Protein AF-A0A7C3PTC9-F1 (afdb_monomer)

Foldseek 3Di:
DDPPVQVVLLVLLQPDDPVLLVLLVVLLVVPDDPPPCLLVVVSVVSNPDPDDDPPVSCVVQPDVRCVVSVVVNVVSSVVSVVVD

Radius of gyration: 12.31 Å; Cα contacts (8 Å, |Δi|>4): 41; chains: 1; bounding box: 23×35×25 Å

Mean predicted aligned error: 5.63 Å

pLDDT: mean 82.23, std 13.0, range [33.41, 94.19]

Structure (mmCIF, N/CA/C/O backbone):
data_AF-A0A7C3PTC9-F1
#
_entry.id   AF-A0A7C3PTC9-F1
#
loop_
_atom_site.group_PDB
_atom_site.id
_atom_site.type_symbol
_atom_site.label_atom_id
_atom_site.label_alt_id
_atom_site.label_comp_id
_atom_site.label_asym_id
_atom_site.label_entity_id
_atom_site.label_seq_id
_atom_site.pdbx_PDB_ins_code
_atom_site.Cartn_x
_atom_site.Cartn_y
_atom_site.Cartn_z
_atom_site.occupancy
_atom_site.B_iso_or_equiv
_atom_site.auth_seq_id
_atom_site.auth_comp_id
_atom_site.auth_asym_id
_atom_site.auth_atom_id
_atom_site.pdbx_PDB_model_num
ATOM 1 N N . MET A 1 1 ? -3.774 -23.871 6.110 1.00 33.41 1 MET A N 1
ATOM 2 C CA . MET A 1 1 ? -2.671 -23.781 7.087 1.00 33.41 1 MET A CA 1
ATOM 3 C C . MET A 1 1 ? -1.879 -22.503 6.844 1.00 33.41 1 MET A C 1
ATOM 5 O O . MET A 1 1 ? -1.327 -22.330 5.773 1.00 33.41 1 MET A O 1
ATOM 9 N N . SER A 1 2 ? -1.940 -21.594 7.822 1.00 42.84 2 SER A N 1
ATOM 10 C CA . SER A 1 2 ? -1.020 -20.488 8.134 1.00 42.84 2 SER A CA 1
ATOM 11 C C . SER A 1 2 ? -0.258 -19.791 6.989 1.00 42.84 2 SER A C 1
ATOM 13 O O . SER A 1 2 ? 0.967 -19.735 7.005 1.00 42.84 2 SER A O 1
ATOM 15 N N . ASN A 1 3 ? -0.958 -19.118 6.070 1.00 51.59 3 ASN A N 1
ATOM 16 C CA . ASN A 1 3 ? -0.330 -18.099 5.211 1.00 51.59 3 ASN A CA 1
ATOM 17 C C . ASN A 1 3 ? -0.140 -16.765 5.981 1.00 51.59 3 ASN A C 1
ATOM 19 O O . ASN 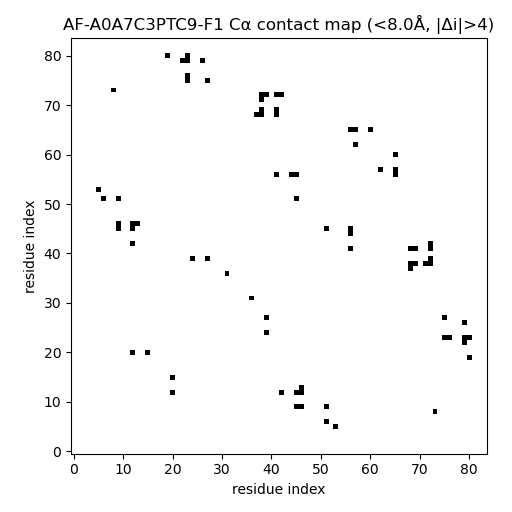A 1 3 ? -0.423 -15.686 5.465 1.00 51.59 3 ASN A O 1
ATOM 23 N N . LYS A 1 4 ? 0.272 -16.840 7.261 1.00 53.78 4 LYS A N 1
ATOM 24 C CA . LYS A 1 4 ? 0.299 -15.708 8.211 1.00 53.78 4 LYS A CA 1
ATOM 25 C C . LYS A 1 4 ? 1.127 -14.535 7.686 1.00 53.78 4 LYS A C 1
ATOM 27 O O . LYS A 1 4 ? 0.696 -13.402 7.821 1.00 53.78 4 LYS A O 1
ATOM 32 N N . ALA A 1 5 ? 2.266 -14.808 7.046 1.00 53.62 5 ALA A N 1
ATOM 33 C CA . ALA A 1 5 ? 3.130 -13.772 6.475 1.00 53.62 5 ALA A CA 1
ATOM 34 C C . ALA A 1 5 ? 2.470 -13.023 5.303 1.00 53.62 5 ALA A C 1
ATOM 36 O O . ALA A 1 5 ? 2.674 -11.824 5.126 1.00 53.62 5 ALA A O 1
ATOM 37 N N . SER A 1 6 ? 1.652 -13.719 4.517 1.00 60.44 6 SER A N 1
ATOM 38 C CA . SER A 1 6 ? 0.949 -13.145 3.372 1.00 60.44 6 SER A CA 1
ATOM 39 C C . SER A 1 6 ? -0.231 -12.275 3.784 1.00 60.44 6 SER A C 1
ATOM 41 O O . SER A 1 6 ? -0.465 -11.231 3.179 1.00 60.44 6 SER A O 1
ATOM 43 N N . ASP A 1 7 ? -0.903 -12.670 4.861 1.00 75.56 7 ASP A N 1
ATOM 44 C CA . ASP A 1 7 ? -1.971 -11.902 5.490 1.00 75.56 7 ASP A CA 1
ATOM 45 C C . ASP A 1 7 ? -1.434 -10.644 6.203 1.00 75.56 7 ASP A C 1
ATOM 47 O O . ASP A 1 7 ? -2.097 -9.611 6.225 1.00 75.56 7 ASP A O 1
ATOM 51 N N . SER A 1 8 ? -0.193 -10.665 6.709 1.00 83.38 8 SER A N 1
ATOM 52 C CA . SER A 1 8 ? 0.425 -9.500 7.361 1.00 83.38 8 SER A CA 1
ATOM 53 C C . SER A 1 8 ? 0.470 -8.256 6.469 1.00 83.38 8 SER A C 1
ATOM 55 O O . SER A 1 8 ? 0.138 -7.169 6.934 1.00 83.38 8 SER A O 1
ATOM 57 N N . LEU A 1 9 ? 0.845 -8.396 5.190 1.00 87.19 9 LEU A N 1
ATOM 58 C CA . LEU A 1 9 ? 0.887 -7.259 4.261 1.00 87.19 9 LEU A CA 1
ATOM 59 C C . LEU A 1 9 ? -0.519 -6.723 3.963 1.00 87.19 9 LEU A C 1
ATOM 61 O O . LEU A 1 9 ? -0.713 -5.511 3.901 1.00 87.19 9 LEU A O 1
ATOM 65 N N . PHE A 1 10 ? -1.498 -7.615 3.796 1.00 91.00 10 PHE A N 1
ATOM 66 C CA . PHE A 1 10 ? -2.891 -7.215 3.618 1.00 91.00 10 PHE A CA 1
ATOM 67 C C . PHE A 1 10 ? -3.390 -6.443 4.839 1.00 91.00 10 PHE A C 1
ATOM 69 O O . PHE A 1 10 ? -3.825 -5.304 4.697 1.00 91.00 10 PHE A O 1
ATOM 76 N N . ARG A 1 11 ? -3.241 -7.005 6.043 1.00 90.06 11 ARG A N 1
ATOM 77 C CA . ARG A 1 11 ? -3.633 -6.352 7.300 1.00 90.06 11 ARG A CA 1
ATOM 78 C C . ARG A 1 11 ? -2.966 -4.994 7.479 1.00 90.06 11 ARG A C 1
ATOM 80 O O . ARG A 1 11 ? -3.660 -4.044 7.821 1.00 90.06 11 ARG A O 1
ATOM 87 N N . LEU A 1 12 ? -1.667 -4.896 7.185 1.00 91.44 12 LEU A N 1
ATOM 88 C CA . LEU A 1 12 ? -0.927 -3.635 7.216 1.00 91.44 12 LEU A CA 1
ATOM 89 C C . LEU A 1 12 ? -1.559 -2.603 6.277 1.00 91.44 12 LEU A C 1
ATOM 91 O O . LEU A 1 12 ? -1.898 -1.509 6.704 1.00 91.44 12 LEU A O 1
ATOM 95 N N . ILE A 1 13 ? -1.786 -2.953 5.008 1.00 92.12 13 ILE A N 1
ATOM 96 C CA . ILE A 1 13 ? -2.397 -2.033 4.036 1.00 92.12 13 ILE A CA 1
ATOM 97 C C . ILE A 1 13 ? -3.815 -1.626 4.468 1.00 92.12 13 ILE A C 1
ATOM 99 O O . ILE A 1 13 ? -4.207 -0.471 4.286 1.00 92.12 13 ILE A O 1
ATOM 103 N N . LYS A 1 14 ? -4.592 -2.540 5.062 1.00 93.38 14 LYS A N 1
ATOM 104 C CA . LYS A 1 14 ? -5.942 -2.238 5.562 1.00 93.38 14 LYS A CA 1
ATOM 105 C C . LYS A 1 14 ? -5.935 -1.378 6.828 1.00 93.38 14 LYS A C 1
ATOM 107 O O . LYS A 1 14 ? -6.893 -0.631 7.003 1.00 93.38 14 LYS A O 1
ATOM 112 N N . SER A 1 15 ? -4.892 -1.437 7.660 1.00 92.81 15 SER A N 1
ATOM 113 C CA . SER A 1 15 ? -4.764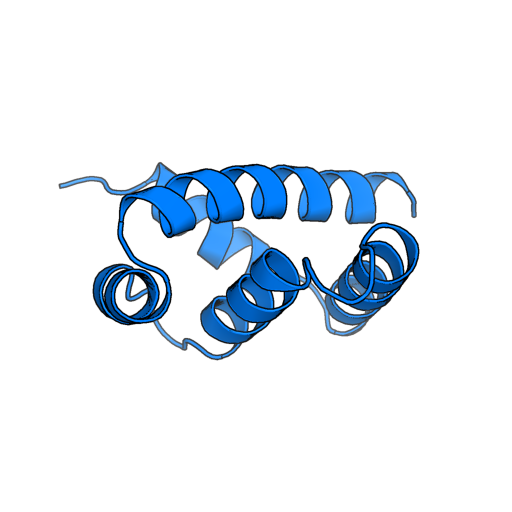 -0.583 8.849 1.00 92.81 15 SER A CA 1
ATOM 114 C C . SER A 1 15 ? -4.312 0.843 8.533 1.00 92.81 15 SER A C 1
ATOM 116 O O . SER A 1 15 ? -4.498 1.720 9.370 1.00 92.81 15 SER A O 1
ATOM 118 N N . LEU A 1 16 ? -3.758 1.096 7.340 1.00 93.88 16 LEU A N 1
ATOM 119 C CA . LEU A 1 16 ? -3.369 2.444 6.920 1.00 93.88 16 LEU A CA 1
ATOM 120 C C . LEU A 1 16 ? -4.584 3.378 6.810 1.00 93.88 16 LEU A C 1
ATOM 122 O O . LEU A 1 16 ? -5.606 3.062 6.188 1.00 93.88 16 LEU A O 1
ATOM 126 N N . THR A 1 17 ? -4.425 4.591 7.317 1.00 94.19 17 THR A N 1
ATOM 127 C CA . THR A 1 17 ? -5.336 5.714 7.114 1.00 94.19 17 THR A CA 1
ATOM 128 C C . THR A 1 17 ? -5.317 6.195 5.663 1.00 94.19 17 THR A C 1
ATOM 130 O O . THR A 1 17 ? -4.394 5.944 4.883 1.00 94.19 17 THR A O 1
ATOM 133 N N . LYS A 1 18 ? -6.335 6.971 5.274 1.00 92.38 18 LYS A N 1
ATOM 134 C CA . LYS A 1 18 ? -6.405 7.580 3.934 1.00 92.38 18 LYS A CA 1
ATOM 135 C C . LYS A 1 18 ? -5.173 8.443 3.615 1.00 92.38 18 LYS A C 1
ATOM 137 O O . LYS A 1 18 ? -4.757 8.497 2.457 1.00 92.38 18 LYS A O 1
ATOM 142 N N . VAL A 1 19 ? -4.604 9.104 4.626 1.00 93.00 19 VAL A N 1
ATOM 143 C CA . VAL A 1 19 ? -3.422 9.966 4.484 1.00 93.00 19 VAL A CA 1
ATOM 144 C C . VAL A 1 19 ? -2.174 9.123 4.241 1.00 93.00 19 VAL A C 1
ATOM 146 O O . VAL A 1 19 ? -1.487 9.356 3.250 1.00 93.00 19 VAL A O 1
ATOM 149 N N . GLU A 1 20 ? -1.937 8.087 5.047 1.00 93.06 20 GLU A N 1
ATOM 150 C CA . GLU A 1 20 ? -0.783 7.189 4.881 1.00 93.06 20 GLU A CA 1
ATOM 151 C C . GLU A 1 20 ? -0.805 6.481 3.522 1.00 93.06 20 GLU A C 1
ATOM 153 O O . GLU A 1 20 ? 0.207 6.433 2.824 1.00 93.06 20 GLU A O 1
ATOM 158 N N . LYS A 1 21 ? -1.979 6.029 3.059 1.00 92.75 21 LYS A N 1
ATOM 159 C CA . LYS A 1 21 ? -2.124 5.439 1.715 1.00 92.75 21 LYS A CA 1
ATOM 160 C C . LYS A 1 21 ? -1.769 6.426 0.604 1.00 92.75 21 LYS A C 1
ATOM 162 O O . LYS A 1 21 ? -1.187 6.040 -0.411 1.00 92.75 21 LYS A O 1
ATOM 167 N N . ARG A 1 22 ? -2.136 7.702 0.760 1.00 91.19 22 ARG A N 1
ATOM 168 C CA . ARG A 1 22 ? -1.774 8.757 -0.196 1.00 91.19 22 ARG A CA 1
ATOM 169 C C . ARG A 1 22 ? -0.272 9.039 -0.153 1.00 91.19 22 ARG A C 1
ATOM 171 O O . ARG A 1 22 ? 0.332 9.156 -1.217 1.00 91.19 22 ARG A O 1
ATOM 178 N N . ASN A 1 23 ? 0.319 9.106 1.038 1.00 89.56 23 ASN A N 1
ATOM 179 C CA . ASN A 1 23 ? 1.755 9.317 1.220 1.00 89.56 23 ASN A CA 1
ATOM 180 C C . ASN A 1 23 ? 2.566 8.184 0.597 1.00 89.56 23 ASN A C 1
ATOM 182 O O . ASN A 1 23 ? 3.488 8.464 -0.163 1.00 89.56 23 ASN A O 1
ATOM 186 N N . PHE A 1 24 ? 2.157 6.928 0.792 1.00 90.31 24 PHE A N 1
ATOM 187 C CA . PHE A 1 24 ? 2.762 5.784 0.116 1.00 90.31 24 PHE A CA 1
ATOM 188 C C . PHE A 1 24 ? 2.724 5.928 -1.413 1.00 90.31 24 PHE A C 1
ATOM 190 O O . PHE A 1 24 ? 3.740 5.739 -2.075 1.00 90.31 24 PHE A O 1
ATOM 197 N N . LYS A 1 25 ? 1.582 6.311 -2.001 1.00 88.00 25 LYS A N 1
ATOM 198 C CA . LYS A 1 25 ? 1.473 6.502 -3.462 1.00 88.00 25 LYS A CA 1
ATOM 199 C C . LYS A 1 25 ? 2.386 7.619 -3.972 1.00 88.00 25 LYS A C 1
ATOM 201 O O . LYS A 1 25 ? 2.998 7.466 -5.026 1.00 88.00 25 LYS A O 1
ATOM 206 N N . LEU A 1 26 ? 2.503 8.716 -3.222 1.00 87.50 26 LEU A N 1
ATOM 207 C CA . LEU A 1 26 ? 3.431 9.805 -3.539 1.00 87.50 26 LEU A CA 1
ATOM 208 C C . LEU A 1 26 ? 4.890 9.353 -3.410 1.00 87.50 26 LEU A C 1
ATOM 210 O O . LEU A 1 26 ? 5.686 9.607 -4.312 1.00 87.50 26 LEU A O 1
ATOM 214 N N . TYR A 1 27 ? 5.229 8.640 -2.336 1.00 86.69 27 TYR A N 1
ATOM 215 C CA . TYR A 1 27 ? 6.545 8.041 -2.131 1.00 86.69 27 TYR A CA 1
ATOM 216 C C . TYR A 1 27 ? 6.904 7.117 -3.297 1.00 86.69 27 TYR A C 1
ATOM 218 O O . TYR A 1 27 ? 7.939 7.307 -3.932 1.00 86.69 27 TYR A O 1
ATOM 226 N N . ALA A 1 28 ? 6.009 6.195 -3.650 1.00 83.94 28 ALA A N 1
ATOM 227 C CA . ALA A 1 28 ? 6.180 5.279 -4.766 1.00 83.94 28 ALA A CA 1
ATOM 228 C C . ALA A 1 28 ? 6.401 6.030 -6.085 1.00 83.94 28 ALA A C 1
ATOM 230 O O . ALA A 1 28 ? 7.389 5.770 -6.765 1.00 83.94 28 ALA A O 1
ATOM 231 N N . SER A 1 29 ? 5.566 7.031 -6.399 1.00 80.62 29 SER A N 1
ATOM 232 C CA . SER A 1 29 ? 5.690 7.821 -7.636 1.00 80.62 29 SER A CA 1
ATOM 233 C C . SER A 1 29 ? 7.019 8.569 -7.785 1.00 80.62 29 SER A C 1
ATOM 235 O O . SER A 1 29 ? 7.426 8.860 -8.903 1.00 80.62 29 SER A O 1
ATOM 237 N N . ARG A 1 30 ? 7.708 8.870 -6.676 1.00 79.19 30 ARG A N 1
ATOM 238 C CA . ARG A 1 30 ? 9.025 9.529 -6.678 1.00 79.19 30 ARG A CA 1
ATOM 239 C C . ARG A 1 30 ? 10.184 8.544 -6.831 1.00 79.19 30 ARG A C 1
ATOM 241 O O . ARG A 1 30 ? 11.247 8.936 -7.292 1.00 79.19 30 ARG A O 1
ATOM 248 N N . HIS A 1 31 ? 9.981 7.288 -6.435 1.00 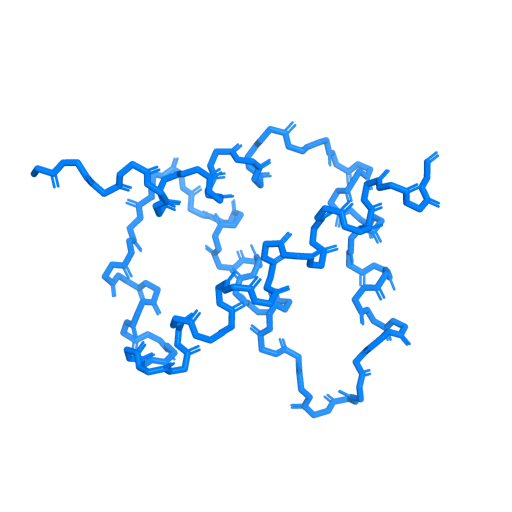69.94 31 HIS A N 1
ATOM 249 C CA . HIS A 1 31 ? 11.023 6.257 -6.370 1.00 69.94 31 HIS A CA 1
ATOM 250 C C . HIS A 1 31 ? 10.870 5.165 -7.442 1.00 69.94 31 HIS A C 1
ATOM 252 O O . HIS A 1 31 ? 11.642 4.208 -7.451 1.00 69.94 31 HIS A O 1
ATOM 258 N N . THR A 1 32 ?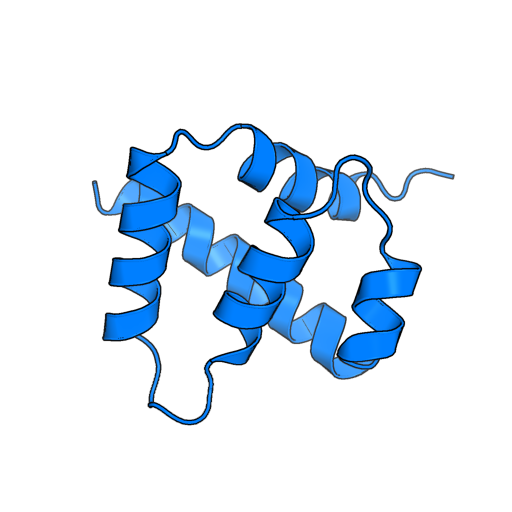 9.894 5.279 -8.351 1.00 64.19 32 THR A N 1
ATOM 259 C CA . THR A 1 32 ? 9.771 4.397 -9.523 1.00 64.19 32 THR A CA 1
ATOM 260 C C . THR A 1 32 ? 10.007 5.144 -10.822 1.00 64.19 32 THR A C 1
ATOM 262 O O . THR A 1 32 ? 9.401 6.183 -11.069 1.00 64.19 32 THR A O 1
ATOM 265 N N . ALA A 1 33 ? 10.842 4.568 -11.690 1.00 60.88 33 ALA A N 1
ATOM 266 C CA . ALA A 1 33 ? 10.810 4.889 -13.110 1.00 60.88 33 ALA A CA 1
ATOM 267 C C . ALA A 1 33 ? 9.420 4.524 -13.662 1.00 60.88 33 ALA A C 1
ATOM 269 O O . ALA A 1 33 ? 8.829 3.531 -13.231 1.00 60.88 33 ALA A O 1
ATOM 270 N N . ALA A 1 34 ? 8.897 5.321 -14.596 1.00 54.19 34 ALA A N 1
ATOM 271 C CA . ALA A 1 34 ? 7.513 5.251 -15.083 1.00 54.19 34 ALA A CA 1
ATOM 272 C C . ALA A 1 34 ? 7.047 3.846 -15.539 1.00 54.19 34 ALA A C 1
ATOM 274 O O . ALA A 1 34 ? 5.847 3.567 -15.530 1.00 54.19 34 ALA A O 1
ATOM 275 N N . GLU A 1 35 ? 7.978 2.952 -15.882 1.00 49.78 35 GLU A N 1
ATOM 276 C CA . GLU A 1 35 ? 7.718 1.587 -16.353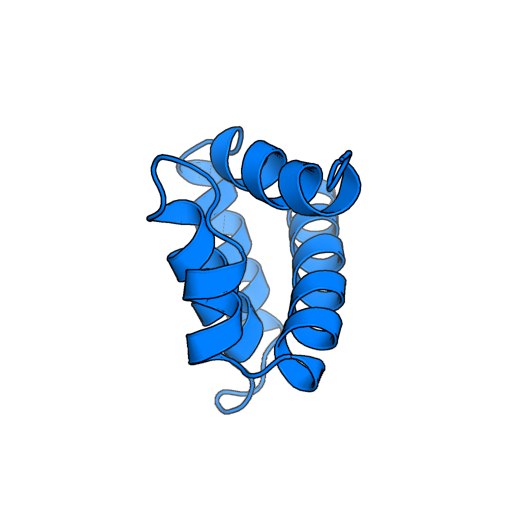 1.00 49.78 35 GLU A CA 1
ATOM 277 C C . GLU A 1 35 ? 7.605 0.522 -15.240 1.00 49.78 35 GLU A C 1
ATOM 279 O O . GLU A 1 35 ? 7.045 -0.545 -15.481 1.00 49.78 35 GLU A O 1
ATOM 284 N N . ASP A 1 36 ? 8.044 0.791 -14.002 1.00 57.69 36 ASP A N 1
ATOM 285 C CA . ASP A 1 36 ? 8.171 -0.234 -12.942 1.00 57.69 36 ASP A CA 1
ATOM 286 C C . ASP A 1 36 ? 7.103 -0.113 -11.831 1.00 57.69 36 ASP A C 1
ATOM 288 O O . ASP A 1 36 ? 7.298 -0.449 -10.660 1.00 57.69 36 ASP A O 1
ATOM 292 N N . ASN A 1 37 ? 5.909 0.347 -12.218 1.00 70.94 37 ASN A N 1
ATOM 293 C CA . ASN A 1 37 ? 4.756 0.644 -11.351 1.00 70.94 37 ASN A CA 1
ATOM 294 C C . ASN A 1 37 ? 4.078 -0.607 -10.731 1.00 70.94 37 ASN A C 1
ATOM 296 O O . ASN A 1 37 ? 2.935 -0.565 -10.260 1.00 70.94 37 ASN A O 1
ATOM 300 N N . ASN A 1 38 ? 4.756 -1.756 -10.748 1.00 76.62 38 ASN A N 1
ATOM 301 C CA . ASN A 1 38 ? 4.187 -3.059 -10.410 1.00 76.62 38 ASN A CA 1
ATOM 302 C C . ASN A 1 38 ? 3.768 -3.163 -8.938 1.00 76.62 38 ASN A C 1
ATOM 304 O O . ASN A 1 38 ? 2.721 -3.743 -8.647 1.00 76.62 38 ASN A O 1
ATOM 308 N N . TYR A 1 39 ? 4.507 -2.549 -8.008 1.00 82.75 39 TYR A N 1
ATOM 309 C CA . TYR A 1 39 ? 4.130 -2.577 -6.592 1.00 82.75 39 TYR A CA 1
A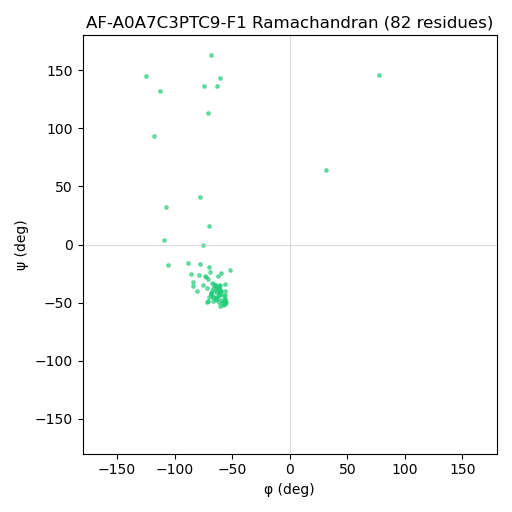TOM 310 C C . TYR A 1 39 ? 3.018 -1.575 -6.242 1.00 82.75 39 TYR A C 1
ATOM 312 O O . TYR A 1 39 ? 2.221 -1.865 -5.356 1.00 82.75 39 TYR A O 1
ATOM 320 N N . VAL A 1 40 ? 2.858 -0.463 -6.977 1.00 86.62 40 VAL A N 1
ATOM 321 C CA . VAL A 1 40 ? 1.679 0.423 -6.842 1.00 86.62 40 VAL A CA 1
ATOM 322 C C . VAL A 1 40 ? 0.417 -0.279 -7.340 1.00 86.62 40 VAL A C 1
ATOM 324 O O . VAL A 1 40 ? -0.636 -0.210 -6.701 1.00 86.62 40 VAL A O 1
ATOM 327 N N . ARG A 1 41 ? 0.512 -1.006 -8.461 1.00 87.88 41 ARG A N 1
ATOM 328 C CA . ARG A 1 41 ? -0.590 -1.848 -8.957 1.00 87.88 41 ARG A CA 1
ATOM 329 C C . ARG A 1 41 ? -0.941 -2.938 -7.951 1.00 87.88 41 ARG A C 1
ATOM 331 O O . ARG A 1 41 ? -2.125 -3.146 -7.688 1.00 87.88 41 ARG A O 1
ATOM 338 N N . LEU A 1 42 ? 0.065 -3.586 -7.360 1.00 89.56 42 LEU A N 1
ATOM 339 C CA . LEU A 1 42 ? -0.148 -4.584 -6.317 1.00 89.56 42 LEU A CA 1
ATOM 340 C C . LEU A 1 42 ? -0.808 -3.970 -5.073 1.00 89.56 42 LEU A C 1
ATOM 342 O O . LEU A 1 42 ? -1.791 -4.515 -4.583 1.00 89.56 42 LEU A O 1
ATOM 346 N N . PHE A 1 43 ? -0.332 -2.813 -4.610 1.00 91.56 43 PHE A N 1
ATOM 347 C CA . PHE A 1 43 ? -0.917 -2.095 -3.478 1.00 91.56 43 PHE A CA 1
ATOM 348 C C . PHE A 1 43 ? -2.403 -1.805 -3.697 1.00 91.56 43 PHE A C 1
ATOM 350 O O . PHE A 1 43 ? -3.224 -2.125 -2.845 1.00 91.56 43 PHE A O 1
ATOM 357 N N . ASN A 1 44 ? -2.765 -1.258 -4.862 1.00 91.06 44 ASN A N 1
ATOM 358 C CA . ASN A 1 44 ? -4.163 -0.975 -5.191 1.00 91.06 44 ASN A CA 1
ATOM 359 C C . ASN A 1 44 ? -5.006 -2.258 -5.276 1.00 91.06 44 ASN A C 1
ATOM 361 O O . ASN A 1 44 ? -6.158 -2.257 -4.850 1.00 91.06 44 ASN A O 1
ATOM 365 N N . ALA A 1 45 ? -4.445 -3.348 -5.810 1.00 91.19 45 ALA A N 1
ATOM 366 C CA . ALA A 1 45 ? -5.135 -4.633 -5.876 1.00 91.19 45 ALA A CA 1
ATOM 367 C C . ALA A 1 45 ? -5.419 -5.206 -4.478 1.00 91.19 45 ALA A C 1
ATOM 369 O O . ALA A 1 45 ? -6.516 -5.709 -4.250 1.00 91.19 45 ALA A O 1
ATOM 370 N N . ILE A 1 46 ? -4.464 -5.092 -3.549 1.00 91.00 46 ILE A N 1
ATOM 371 C CA . ILE A 1 46 ? -4.616 -5.532 -2.156 1.00 91.00 46 ILE A CA 1
ATOM 372 C C . ILE A 1 46 ? -5.594 -4.619 -1.397 1.00 91.00 46 ILE A C 1
ATOM 374 O O . ILE A 1 46 ? -6.481 -5.109 -0.705 1.00 91.00 46 ILE A O 1
ATOM 378 N N . ASP A 1 47 ? -5.486 -3.295 -1.543 1.00 92.88 47 ASP A N 1
ATOM 379 C CA . ASP A 1 47 ? -6.350 -2.329 -0.846 1.00 92.88 47 ASP A CA 1
ATOM 380 C C . ASP A 1 47 ? -7.834 -2.473 -1.236 1.00 92.88 47 ASP A C 1
ATOM 382 O O . ASP A 1 47 ? -8.726 -2.366 -0.386 1.00 92.88 47 ASP A O 1
ATOM 386 N N . ALA A 1 48 ? -8.093 -2.783 -2.512 1.00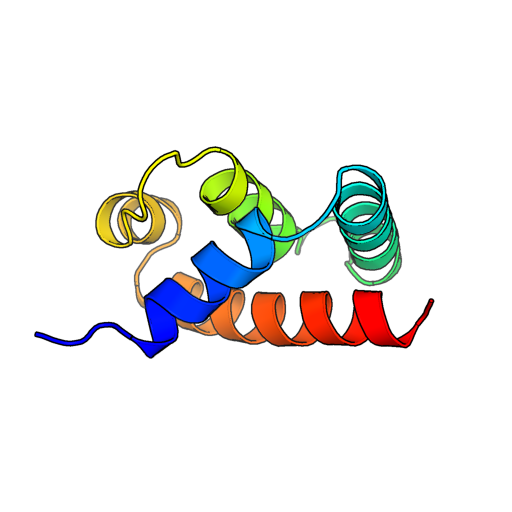 92.00 48 ALA A N 1
ATOM 387 C CA . ALA A 1 48 ? -9.434 -3.004 -3.050 1.00 92.00 48 ALA A CA 1
ATOM 388 C C . ALA A 1 48 ? -10.100 -4.297 -2.545 1.00 92.00 48 ALA A C 1
ATOM 390 O O . ALA A 1 48 ? -11.325 -4.421 -2.610 1.00 92.00 48 ALA A O 1
ATOM 391 N N . GLN A 1 49 ? -9.329 -5.260 -2.037 1.00 90.00 49 GLN A N 1
ATOM 392 C CA . GLN A 1 49 ? -9.881 -6.493 -1.488 1.00 90.00 49 GLN A CA 1
ATOM 393 C C . GLN A 1 49 ? -10.535 -6.248 -0.122 1.00 90.00 49 GLN A C 1
ATOM 395 O O . GLN A 1 49 ? -9.997 -5.545 0.738 1.00 90.00 49 GLN A O 1
ATOM 400 N N . ARG A 1 50 ? -11.719 -6.834 0.088 1.00 87.44 50 ARG A N 1
ATOM 401 C CA . ARG A 1 50 ? -12.372 -6.884 1.410 1.00 87.44 50 ARG A CA 1
ATOM 402 C C . ARG A 1 50 ? -11.799 -8.000 2.274 1.00 87.44 50 ARG A C 1
ATOM 404 O O . ARG A 1 50 ? -11.561 -7.781 3.454 1.00 87.44 50 ARG A O 1
ATOM 411 N N . GLU A 1 51 ? -11.531 -9.140 1.654 1.00 87.44 51 GLU A N 1
ATOM 412 C CA . GLU A 1 51 ? -10.881 -10.305 2.244 1.00 87.44 51 GLU A CA 1
ATOM 413 C C . GLU A 1 51 ? -9.672 -10.675 1.392 1.00 87.44 51 GLU A C 1
ATOM 415 O O . GLU A 1 51 ? -9.699 -10.511 0.169 1.00 87.44 51 GLU A O 1
ATOM 420 N N . TYR A 1 52 ? -8.606 -11.144 2.034 1.00 88.12 52 TYR A N 1
ATOM 421 C CA . TYR A 1 52 ? -7.362 -11.434 1.341 1.00 88.12 52 TYR A CA 1
ATOM 422 C C . TYR A 1 52 ? -7.489 -12.668 0.442 1.00 88.12 52 TYR A C 1
ATOM 424 O O . TYR A 1 52 ? -7.590 -13.793 0.930 1.00 88.12 52 TYR A O 1
ATOM 432 N N . ASP A 1 53 ? -7.409 -12.456 -0.873 1.00 88.44 53 ASP A N 1
ATOM 433 C CA . ASP A 1 53 ? -7.341 -13.529 -1.868 1.00 88.44 53 ASP A CA 1
ATOM 434 C C . ASP A 1 53 ? -6.018 -13.439 -2.634 1.00 88.44 53 ASP A C 1
ATOM 436 O O . ASP A 1 53 ? -5.874 -12.725 -3.636 1.00 88.44 53 ASP A O 1
ATOM 440 N N . GLU A 1 54 ? -5.031 -14.181 -2.132 1.00 86.25 54 GLU A N 1
ATOM 441 C CA . GLU A 1 54 ? -3.711 -14.287 -2.744 1.00 86.25 54 GLU A CA 1
ATOM 442 C C . GLU A 1 54 ? -3.764 -14.940 -4.126 1.00 86.25 54 GLU A C 1
ATOM 444 O O . GLU A 1 54 ? -2.999 -14.547 -5.008 1.00 86.25 54 GLU A O 1
ATOM 449 N N . GLN A 1 55 ? -4.660 -15.905 -4.355 1.00 86.50 55 GLN A N 1
ATOM 450 C CA . GLN A 1 55 ? -4.733 -16.583 -5.646 1.00 86.50 55 GLN A CA 1
ATOM 451 C C . GLN A 1 55 ? -5.227 -15.630 -6.731 1.00 86.50 55 GLN A C 1
ATOM 453 O O . GLN A 1 55 ? -4.653 -15.602 -7.821 1.00 86.50 55 GLN A O 1
ATOM 458 N N . ALA A 1 56 ? -6.241 -14.814 -6.439 1.00 86.81 56 ALA A N 1
ATOM 459 C CA . ALA A 1 56 ? -6.742 -13.811 -7.373 1.00 86.81 56 ALA A CA 1
ATOM 460 C C . ALA A 1 56 ? -5.665 -12.788 -7.759 1.00 86.81 56 ALA A C 1
ATOM 462 O O . ALA A 1 56 ? -5.560 -12.408 -8.928 1.00 86.81 56 ALA A O 1
ATOM 463 N N . ILE A 1 57 ? -4.835 -12.367 -6.801 1.00 87.19 57 ILE A N 1
ATOM 464 C CA . ILE A 1 57 ? -3.722 -11.450 -7.066 1.00 87.19 57 ILE A CA 1
ATOM 465 C C . ILE A 1 57 ? -2.628 -12.165 -7.864 1.00 87.19 57 ILE A C 1
ATOM 467 O O . ILE A 1 57 ? -2.182 -11.669 -8.897 1.00 87.19 57 ILE A O 1
ATOM 471 N N . THR A 1 58 ? -2.232 -13.359 -7.437 1.00 86.75 58 THR A N 1
ATOM 472 C CA . THR A 1 58 ? -1.159 -14.133 -8.071 1.00 86.75 58 THR A CA 1
ATOM 473 C C . THR A 1 58 ? -1.483 -14.469 -9.526 1.00 86.75 58 THR A C 1
ATOM 475 O O . THR A 1 58 ? -0.594 -14.416 -10.370 1.00 86.75 58 THR A O 1
ATOM 478 N N . ARG A 1 59 ? -2.754 -14.721 -9.868 1.00 87.62 59 ARG A N 1
ATOM 479 C CA . ARG A 1 59 ? -3.196 -14.917 -11.262 1.00 87.62 59 ARG A CA 1
ATOM 480 C C . ARG A 1 59 ? -2.982 -13.683 -12.147 1.00 87.62 59 ARG A C 1
ATOM 482 O O . ARG A 1 59 ? -2.807 -13.841 -13.348 1.00 87.62 59 ARG A O 1
ATOM 489 N N . ARG A 1 60 ? -2.982 -12.471 -11.579 1.00 83.56 60 ARG A N 1
ATOM 490 C CA . ARG A 1 60 ? -2.780 -11.213 -12.324 1.00 83.56 60 ARG A CA 1
ATOM 491 C C . ARG A 1 60 ? -1.309 -10.863 -12.543 1.00 83.56 60 ARG A C 1
ATOM 493 O O . ARG A 1 60 ? -0.997 -10.241 -13.550 1.00 83.56 60 ARG A O 1
ATOM 500 N N . PHE A 1 61 ? -0.430 -11.229 -11.610 1.00 82.00 61 PHE A N 1
ATOM 501 C CA . PHE A 1 61 ? 0.998 -10.877 -11.653 1.00 82.00 61 PHE A CA 1
ATOM 502 C C . PHE A 1 61 ? 1.907 -12.061 -12.028 1.00 82.00 61 PHE A C 1
ATOM 504 O O . PHE A 1 61 ? 3.047 -11.863 -12.427 1.00 82.00 61 PHE A O 1
ATOM 511 N N . GLY A 1 62 ? 1.428 -13.300 -11.919 1.00 84.12 62 GLY A N 1
ATOM 512 C CA . GLY A 1 62 ? 2.251 -14.504 -12.020 1.00 84.12 62 GLY A CA 1
ATOM 513 C C . GLY A 1 62 ? 3.045 -14.772 -10.735 1.00 84.12 62 GLY A C 1
ATOM 514 O O . GLY A 1 62 ? 3.492 -13.855 -10.050 1.00 84.12 62 GLY A O 1
ATOM 515 N N . VAL A 1 63 ? 3.244 -16.051 -10.401 1.00 81.31 63 VAL A N 1
ATOM 516 C CA . VAL A 1 63 ? 3.785 -16.489 -9.095 1.00 81.31 63 VAL A CA 1
ATOM 517 C C . VAL A 1 63 ? 5.148 -15.865 -8.775 1.00 81.31 63 VAL A C 1
ATOM 519 O O . VAL A 1 63 ? 5.348 -15.317 -7.694 1.00 81.31 63 VAL A O 1
ATOM 522 N N . ARG A 1 64 ? 6.085 -15.898 -9.731 1.00 83.19 64 ARG A N 1
ATOM 523 C CA . ARG A 1 64 ? 7.455 -15.399 -9.528 1.00 83.19 64 ARG A CA 1
ATOM 524 C C . ARG A 1 64 ? 7.498 -13.886 -9.323 1.00 83.19 64 ARG A C 1
ATOM 526 O O . ARG A 1 64 ? 8.192 -13.405 -8.431 1.00 83.19 64 ARG A O 1
ATOM 533 N N . GLN A 1 65 ? 6.770 -13.137 -10.147 1.00 81.44 65 GLN A N 1
ATOM 534 C CA . GLN A 1 65 ? 6.751 -11.680 -10.063 1.00 81.44 65 GLN A CA 1
ATOM 535 C C . GLN A 1 65 ? 5.9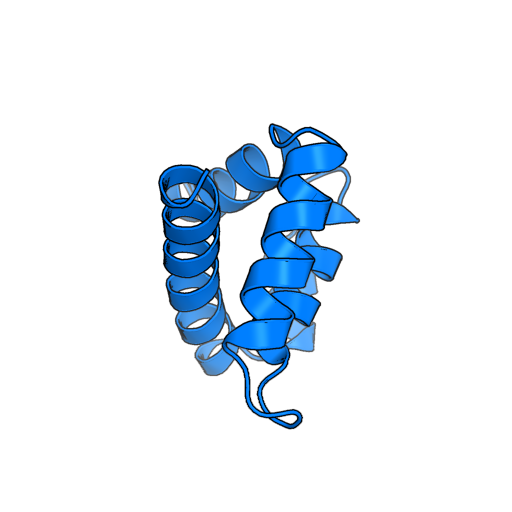73 -11.222 -8.827 1.00 81.44 65 GLN A C 1
ATOM 537 O O . GLN A 1 65 ? 6.419 -10.297 -8.156 1.00 81.44 65 GLN A O 1
ATOM 542 N N . PHE A 1 66 ? 4.885 -11.908 -8.463 1.00 85.06 66 PHE A N 1
ATOM 543 C CA . PHE A 1 66 ? 4.133 -11.620 -7.246 1.00 85.06 66 PHE A CA 1
ATOM 544 C C . PHE A 1 66 ? 5.019 -11.681 -5.998 1.00 85.06 66 PHE A C 1
ATOM 546 O O . PHE A 1 66 ? 5.046 -10.706 -5.256 1.00 85.06 66 PHE A O 1
ATOM 553 N N . SER A 1 67 ? 5.805 -12.743 -5.795 1.00 85.69 67 SER A N 1
ATOM 554 C CA . SER A 1 67 ? 6.690 -12.849 -4.622 1.00 85.69 67 SER A CA 1
ATOM 555 C C . SER A 1 67 ? 7.714 -11.709 -4.539 1.00 85.69 67 SER A C 1
ATOM 557 O O . SER A 1 67 ? 7.908 -11.127 -3.473 1.00 85.69 67 SER A O 1
ATOM 559 N N . ILE A 1 68 ? 8.330 -11.343 -5.669 1.00 86.19 68 ILE A N 1
ATOM 560 C CA . ILE A 1 68 ? 9.321 -10.254 -5.734 1.00 86.19 68 ILE A CA 1
ATOM 561 C C . ILE A 1 68 ? 8.659 -8.900 -5.456 1.00 86.19 68 ILE A C 1
ATOM 563 O O . ILE A 1 68 ? 9.145 -8.110 -4.647 1.00 86.19 68 ILE A O 1
ATOM 567 N N . VAL A 1 69 ? 7.538 -8.627 -6.123 1.00 86.38 69 VAL A N 1
ATOM 568 C CA . VAL A 1 69 ? 6.808 -7.359 -6.002 1.00 86.38 69 VAL A CA 1
ATOM 569 C C . VAL A 1 69 ? 6.196 -7.223 -4.608 1.00 86.38 69 VAL A C 1
ATOM 571 O O . VAL A 1 69 ? 6.170 -6.122 -4.072 1.00 86.38 69 VAL A O 1
ATOM 574 N N . LYS A 1 70 ? 5.777 -8.327 -3.982 1.00 87.50 70 LYS A N 1
ATOM 575 C CA . LYS A 1 70 ? 5.267 -8.368 -2.607 1.00 87.50 70 LYS A CA 1
ATOM 576 C C . LYS A 1 70 ? 6.332 -7.983 -1.583 1.00 87.50 70 LYS A C 1
ATO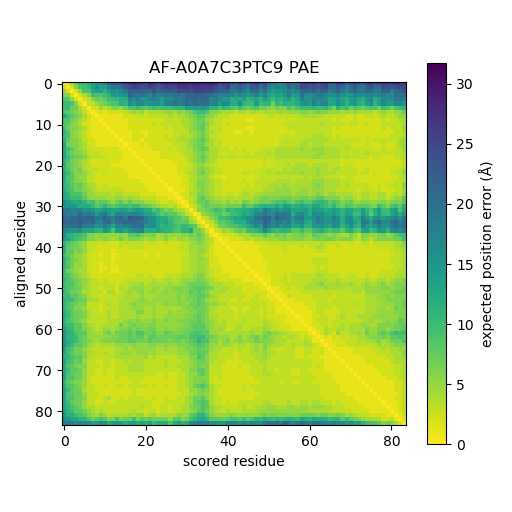M 578 O O . LYS A 1 70 ? 6.048 -7.158 -0.722 1.00 87.50 70 LYS A O 1
ATOM 583 N N . ALA A 1 71 ? 7.543 -8.531 -1.700 1.00 87.81 71 ALA A N 1
ATOM 584 C CA . ALA A 1 71 ? 8.659 -8.168 -0.825 1.00 87.81 71 ALA A CA 1
ATOM 585 C C . ALA A 1 71 ? 9.015 -6.679 -0.968 1.00 87.81 71 ALA A C 1
ATOM 587 O O . ALA A 1 71 ? 9.022 -5.944 0.015 1.00 87.81 71 ALA A O 1
ATOM 588 N N . ARG A 1 72 ? 9.174 -6.202 -2.211 1.00 87.12 72 ARG A N 1
ATOM 589 C CA . ARG A 1 72 ? 9.435 -4.779 -2.492 1.00 87.12 72 ARG A CA 1
ATOM 590 C C . ARG A 1 72 ? 8.324 -3.866 -1.977 1.00 87.12 72 ARG A C 1
ATOM 592 O O . ARG A 1 72 ? 8.610 -2.785 -1.474 1.00 87.12 72 ARG A O 1
ATOM 599 N N . LEU A 1 73 ? 7.064 -4.286 -2.113 1.00 89.25 73 LEU A N 1
ATOM 600 C CA . LEU A 1 73 ? 5.916 -3.528 -1.627 1.00 89.25 73 LEU A CA 1
ATOM 601 C C . LEU A 1 73 ? 5.948 -3.392 -0.105 1.00 89.25 73 LEU A C 1
ATOM 603 O O . LEU A 1 73 ? 5.724 -2.299 0.402 1.00 89.25 73 LEU A O 1
ATOM 607 N N . TYR A 1 74 ? 6.236 -4.477 0.612 1.00 89.81 74 TYR A N 1
ATOM 608 C CA . TYR A 1 74 ? 6.341 -4.450 2.067 1.00 89.81 74 TYR A CA 1
ATOM 609 C C . TYR A 1 74 ? 7.415 -3.457 2.531 1.00 89.81 74 TYR A C 1
ATOM 611 O O . TYR A 1 74 ? 7.111 -2.551 3.306 1.00 89.81 74 TYR A O 1
ATOM 619 N N . ASP A 1 75 ? 8.622 -3.544 1.966 1.00 87.75 75 ASP A N 1
ATOM 620 C CA . ASP A 1 75 ? 9.722 -2.632 2.296 1.00 87.75 75 ASP A CA 1
ATOM 621 C C . ASP A 1 75 ? 9.388 -1.173 1.952 1.00 87.75 75 ASP A C 1
ATOM 623 O O . ASP A 1 75 ? 9.687 -0.260 2.720 1.00 87.75 75 ASP A O 1
ATOM 627 N N . ALA A 1 76 ? 8.737 -0.935 0.810 1.00 87.56 76 ALA A N 1
ATOM 628 C CA . ALA A 1 76 ? 8.338 0.404 0.391 1.00 87.56 76 ALA A CA 1
ATOM 629 C C . ALA A 1 76 ? 7.259 1.006 1.304 1.00 87.56 76 ALA A C 1
ATOM 631 O O . ALA A 1 76 ? 7.313 2.199 1.595 1.00 87.56 76 ALA A O 1
ATOM 632 N N . VAL A 1 77 ? 6.296 0.202 1.773 1.00 89.12 77 VAL A N 1
ATOM 633 C CA . VAL A 1 77 ? 5.285 0.655 2.740 1.00 89.12 77 VAL A CA 1
ATOM 634 C C . VAL A 1 77 ? 5.957 1.039 4.054 1.00 89.12 77 VAL A C 1
ATOM 636 O O . VAL A 1 77 ? 5.715 2.140 4.541 1.00 89.12 77 VAL A O 1
ATOM 639 N N . LEU A 1 78 ? 6.853 0.200 4.583 1.00 89.44 78 LEU A N 1
ATOM 640 C CA . LEU A 1 78 ? 7.581 0.507 5.817 1.00 89.44 78 LEU A CA 1
ATOM 641 C C . LEU A 1 78 ? 8.416 1.786 5.696 1.00 89.44 78 LEU A C 1
ATOM 643 O O . LEU A 1 78 ? 8.294 2.676 6.531 1.00 89.44 78 LEU A O 1
ATOM 647 N N . ARG A 1 79 ? 9.195 1.931 4.619 1.00 87.44 79 ARG A N 1
ATOM 648 C CA . ARG A 1 79 ? 9.978 3.152 4.366 1.00 87.44 79 ARG A CA 1
ATOM 649 C C . ARG A 1 79 ? 9.103 4.390 4.209 1.00 87.44 79 ARG A C 1
ATOM 651 O O . ARG A 1 79 ? 9.502 5.471 4.618 1.00 87.44 79 ARG A O 1
ATOM 658 N N . SER A 1 80 ? 7.920 4.248 3.610 1.00 87.25 80 SER A N 1
ATOM 659 C CA . SER A 1 80 ? 6.989 5.369 3.468 1.00 87.25 80 SER A CA 1
ATOM 660 C C . SER A 1 80 ? 6.373 5.814 4.793 1.00 87.25 80 SER A C 1
ATOM 662 O O . SER A 1 80 ? 5.936 6.954 4.873 1.00 87.25 80 SER A O 1
ATOM 664 N N . LEU A 1 81 ? 6.326 4.933 5.797 1.00 87.50 81 LEU A N 1
ATOM 665 C CA . LEU A 1 81 ? 5.878 5.270 7.147 1.00 87.50 81 LEU A CA 1
ATOM 666 C C . LEU A 1 81 ? 7.008 5.868 7.986 1.00 87.50 81 LEU A C 1
ATOM 668 O O . LEU A 1 81 ? 6.738 6.757 8.767 1.00 87.50 81 LEU A O 1
ATOM 672 N N . ASP A 1 82 ? 8.250 5.410 7.807 1.00 84.50 82 ASP A N 1
ATOM 673 C CA . ASP A 1 82 ? 9.428 5.939 8.517 1.00 84.50 82 ASP A CA 1
ATOM 674 C C . ASP A 1 82 ? 9.864 7.329 8.011 1.00 84.50 82 ASP A C 1
ATOM 676 O O . ASP A 1 82 ? 10.441 8.131 8.735 1.00 84.50 82 ASP A O 1
ATOM 680 N N . ALA A 1 83 ? 9.578 7.638 6.743 1.00 75.75 83 ALA A N 1
ATOM 681 C CA . ALA A 1 83 ? 9.901 8.930 6.137 1.00 75.75 83 ALA A CA 1
ATOM 682 C C . ALA A 1 83 ? 8.977 10.091 6.571 1.00 75.75 83 ALA A C 1
ATOM 684 O O . ALA A 1 83 ? 9.158 11.208 6.076 1.00 75.75 83 ALA A O 1
ATOM 685 N N . PHE A 1 84 ? 7.982 9.839 7.427 1.00 58.81 84 PHE A N 1
ATOM 686 C CA . PHE A 1 84 ? 6.993 10.811 7.908 1.00 58.81 84 PHE A CA 1
ATOM 687 C C . PHE A 1 84 ? 6.795 10.697 9.418 1.00 58.81 84 PHE A C 1
ATOM 689 O O . PHE A 1 84 ? 6.527 11.757 10.025 1.00 58.81 84 PHE A O 1
#

Solvent-accessible surface area (backbone atoms only — not comparable to full-atom values): 4976 Å² total; per-residue (Å²): 134,85,61,58,75,66,48,48,56,48,52,52,58,68,69,49,50,77,63,56,54,49,47,35,53,53,49,48,65,76,75,40,61,93,87,64,54,59,36,60,53,48,49,53,58,54,62,71,44,92,62,95,56,65,65,69,51,30,73,74,55,37,68,73,52,36,57,54,36,50,53,54,35,51,54,50,50,52,52,43,58,71,75,106

Secondary structure (DSSP, 8-state):
---HHHHHHHHHHHHS-HHHHHHHHHHHHHHS-TT-THHHHHHHHHHT-SS--HHHHHHHH-HHHHHHHHHHHHHHHHHHHHT-

Sequence (84 aa):
MSNKASDSLFRLIKSLTKVEKRNFKLYASRHTAAEDNNYVRLFNAIDAQREYDEQAITRRFGVRQFSIVKARLYDAVLRSLDAF